Protein AF-A0A1G6M7R2-F1 (afdb_monomer_lite)

Radius of gyration: 17.12 Å; chains: 1; bounding box: 47×19×52 Å

Organism: NCBI:txid28234

Structure (mmCIF, N/CA/C/O backbone):
data_AF-A0A1G6M7R2-F1
#
_entry.id   AF-A0A1G6M7R2-F1
#
loop_
_atom_site.group_PDB
_atom_site.id
_atom_site.type_symbol
_atom_site.label_atom_id
_atom_site.label_alt_id
_atom_site.label_comp_id
_atom_site.label_asym_id
_atom_site.label_entity_id
_atom_site.label_seq_id
_atom_site.pdbx_PDB_ins_code
_atom_site.Cartn_x
_atom_site.Cartn_y
_atom_site.Cartn_z
_atom_site.occupancy
_atom_site.B_iso_or_equiv
_atom_site.auth_seq_id
_atom_site.auth_comp_id
_atom_site.auth_asym_id
_atom_site.auth_atom_id
_atom_site.pdbx_PDB_model_num
ATOM 1 N N . MET A 1 1 ? -20.979 -1.643 9.151 1.00 59.69 1 MET A N 1
ATOM 2 C CA . MET A 1 1 ? -19.888 -2.168 8.302 1.00 59.69 1 MET A CA 1
ATOM 3 C C . MET A 1 1 ? -18.684 -1.251 8.472 1.00 59.69 1 MET A C 1
ATOM 5 O O . MET A 1 1 ? -18.901 -0.048 8.554 1.00 59.69 1 MET A O 1
ATOM 9 N N . ASN A 1 2 ? -17.460 -1.765 8.626 1.00 79.44 2 ASN A N 1
ATOM 10 C CA . ASN A 1 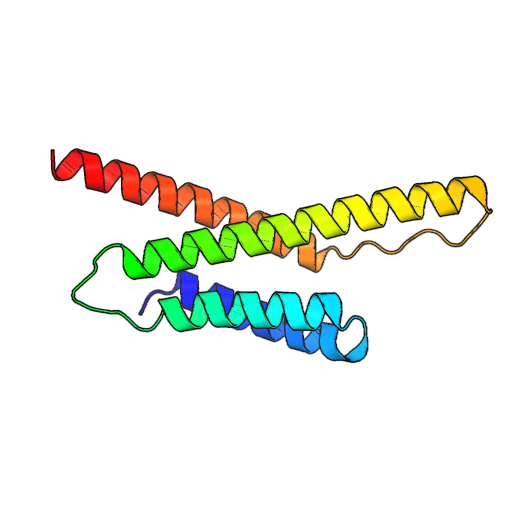2 ? -16.287 -0.898 8.799 1.00 79.44 2 ASN A CA 1
ATOM 11 C C . ASN A 1 2 ? -15.883 -0.318 7.432 1.00 79.44 2 ASN A C 1
ATOM 13 O O . ASN A 1 2 ? -15.326 -1.028 6.592 1.00 79.44 2 ASN A O 1
ATOM 17 N N . SER A 1 3 ? -16.211 0.957 7.201 1.00 86.38 3 SER A N 1
ATOM 18 C CA . SER A 1 3 ? -15.988 1.642 5.921 1.00 86.38 3 SER A CA 1
ATOM 19 C C . SER A 1 3 ? -14.510 1.671 5.531 1.00 86.38 3 SER A C 1
ATOM 21 O O . SER A 1 3 ? -14.195 1.446 4.368 1.00 86.38 3 SER A O 1
ATOM 23 N N . LYS A 1 4 ? -13.600 1.829 6.505 1.00 91.56 4 LYS A N 1
ATOM 24 C CA . LYS A 1 4 ? -12.144 1.823 6.279 1.00 91.56 4 LYS A CA 1
ATOM 25 C C . LYS A 1 4 ? -11.676 0.507 5.655 1.00 91.56 4 LYS A C 1
ATOM 27 O O . LYS A 1 4 ? -11.009 0.512 4.630 1.00 91.56 4 LYS A O 1
ATOM 32 N N . LEU A 1 5 ? -12.082 -0.618 6.244 1.00 91.00 5 LEU A N 1
ATOM 33 C CA . LEU A 1 5 ? -11.726 -1.954 5.752 1.00 91.00 5 LEU A CA 1
ATOM 34 C C . LEU A 1 5 ? -12.323 -2.236 4.372 1.00 91.00 5 LEU A C 1
ATOM 36 O O . LEU A 1 5 ? -11.659 -2.815 3.522 1.00 91.00 5 LEU A O 1
ATOM 40 N N . THR A 1 6 ? -13.555 -1.783 4.136 1.00 92.94 6 THR A N 1
ATOM 41 C CA . THR A 1 6 ? -14.230 -1.982 2.846 1.00 92.94 6 THR A CA 1
ATOM 42 C C . THR A 1 6 ? -13.507 -1.226 1.730 1.00 92.94 6 THR A C 1
ATOM 44 O O . THR A 1 6 ? -13.209 -1.807 0.693 1.00 92.94 6 THR A O 1
ATOM 47 N N . ILE A 1 7 ? -13.164 0.046 1.965 1.00 93.88 7 ILE A N 1
ATOM 48 C CA . ILE A 1 7 ? -12.433 0.878 0.999 1.00 93.88 7 ILE A CA 1
ATOM 49 C C . ILE A 1 7 ? -11.064 0.265 0.692 1.00 93.88 7 ILE A C 1
ATOM 51 O O . ILE A 1 7 ? -10.722 0.092 -0.474 1.00 93.88 7 ILE A O 1
ATOM 55 N N . MET A 1 8 ? -10.308 -0.118 1.726 1.00 95.69 8 MET A N 1
ATOM 56 C CA . MET A 1 8 ? -8.985 -0.722 1.544 1.00 95.69 8 MET A CA 1
ATOM 57 C C . MET A 1 8 ? -9.056 -2.064 0.812 1.00 95.69 8 MET A C 1
ATOM 59 O O . MET A 1 8 ? -8.217 -2.343 -0.036 1.00 95.69 8 MET A O 1
ATOM 63 N N . SER A 1 9 ? -10.081 -2.872 1.084 1.00 95.56 9 SER A N 1
ATOM 64 C CA . SER A 1 9 ? -10.299 -4.135 0.380 1.00 95.56 9 SER A CA 1
ATOM 65 C C . SER A 1 9 ? -10.580 -3.919 -1.109 1.00 95.56 9 SER A C 1
ATOM 67 O O . SER A 1 9 ? -9.903 -4.515 -1.943 1.00 95.56 9 SER A O 1
ATOM 69 N N . ILE A 1 10 ? -11.513 -3.021 -1.453 1.00 96.25 10 ILE A N 1
ATOM 70 C CA . ILE A 1 10 ? -11.837 -2.695 -2.852 1.00 96.25 10 ILE A CA 1
ATOM 71 C C . ILE A 1 10 ? -10.596 -2.181 -3.579 1.00 96.25 10 ILE A C 1
ATOM 73 O O . ILE A 1 10 ? -10.300 -2.619 -4.688 1.00 96.25 10 ILE A O 1
ATOM 77 N N . PHE A 1 11 ? -9.853 -1.273 -2.948 1.00 95.81 11 PHE A N 1
ATOM 78 C CA . PHE A 1 11 ? -8.681 -0.670 -3.566 1.00 95.81 11 PHE A CA 1
ATOM 79 C C . PHE A 1 11 ? -7.538 -1.684 -3.737 1.00 95.81 11 PHE A C 1
ATOM 81 O O . PHE A 1 11 ? -6.904 -1.714 -4.789 1.00 95.81 11 PHE A O 1
ATOM 88 N N . GLY A 1 12 ? -7.348 -2.586 -2.767 1.00 96.12 12 GLY A N 1
ATOM 89 C CA . GLY A 1 12 ? -6.436 -3.724 -2.886 1.00 96.12 12 GLY A CA 1
ATOM 90 C C . GLY A 1 12 ? -6.802 -4.650 -4.049 1.00 96.12 12 GLY A C 1
ATOM 91 O O . GLY A 1 12 ? -5.953 -4.939 -4.886 1.00 96.12 12 GLY A O 1
ATOM 92 N N . PHE A 1 13 ? -8.068 -5.058 -4.180 1.00 97.81 13 PHE A N 1
ATOM 93 C CA . PHE A 1 13 ? -8.494 -5.907 -5.301 1.00 97.81 13 PHE A CA 1
ATOM 94 C C . PHE A 1 13 ? -8.398 -5.207 -6.661 1.00 97.81 13 PHE A C 1
ATOM 96 O O . PHE A 1 13 ? -8.025 -5.846 -7.644 1.00 97.81 13 PHE A O 1
ATOM 103 N N . ALA A 1 14 ? -8.678 -3.904 -6.726 1.00 97.00 14 ALA A N 1
ATOM 104 C CA . ALA A 1 14 ? -8.499 -3.128 -7.949 1.00 97.00 14 ALA A CA 1
ATOM 105 C C . ALA A 1 14 ? -7.029 -3.126 -8.399 1.00 97.00 14 ALA A C 1
ATOM 107 O O . ALA A 1 14 ? -6.745 -3.412 -9.560 1.00 97.00 14 ALA A O 1
ATOM 108 N N . LEU A 1 15 ? -6.087 -2.882 -7.478 1.00 96.38 15 LEU A N 1
ATOM 109 C CA . LEU A 1 15 ? -4.654 -2.951 -7.777 1.00 96.38 15 LEU 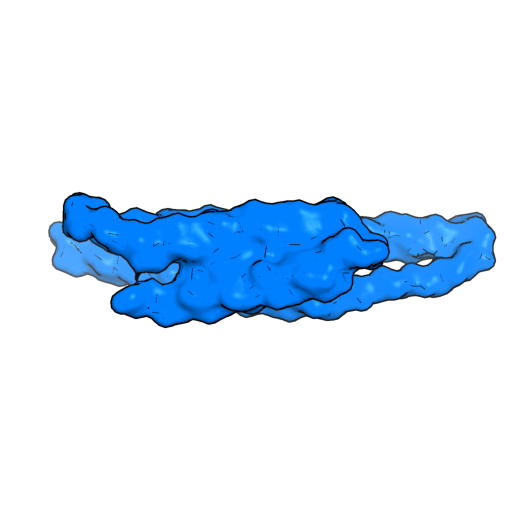A CA 1
ATOM 110 C C . LEU A 1 15 ? -4.217 -4.372 -8.148 1.00 96.38 15 LEU A C 1
ATOM 112 O O . LEU A 1 15 ? -3.470 -4.539 -9.107 1.00 96.38 15 LEU A O 1
ATOM 116 N N . ALA A 1 16 ? -4.731 -5.402 -7.470 1.00 97.38 16 ALA A N 1
ATOM 117 C CA . ALA A 1 16 ? -4.470 -6.789 -7.853 1.00 97.38 16 ALA A CA 1
ATOM 118 C C . ALA A 1 16 ? -4.879 -7.062 -9.313 1.00 97.38 16 ALA A C 1
ATOM 120 O O . ALA A 1 16 ? -4.111 -7.662 -10.061 1.00 97.38 16 ALA A O 1
ATOM 121 N N . GLY A 1 17 ? -6.046 -6.561 -9.737 1.00 96.38 17 GLY A N 1
ATOM 122 C CA . GLY A 1 17 ? -6.516 -6.656 -11.121 1.00 96.38 17 GLY A CA 1
ATOM 123 C C . GLY A 1 17 ? -5.625 -5.920 -12.127 1.00 96.38 17 GLY A C 1
ATOM 124 O O . GLY A 1 17 ? -5.366 -6.448 -13.202 1.00 96.38 17 GLY A O 1
ATOM 125 N N . VAL A 1 18 ? -5.101 -4.742 -11.774 1.00 95.31 18 VAL A N 1
ATOM 126 C CA . VAL A 1 18 ? -4.156 -3.990 -12.626 1.00 95.31 18 VAL A CA 1
ATOM 127 C C . VAL A 1 18 ? -2.835 -4.746 -12.810 1.00 95.31 18 VAL A C 1
ATOM 129 O O . VAL A 1 18 ? -2.264 -4.750 -13.902 1.00 95.31 18 VAL A O 1
ATOM 132 N N . TYR A 1 19 ? -2.345 -5.397 -11.755 1.00 95.69 19 TYR A N 1
ATOM 133 C CA . TYR A 1 19 ? -1.041 -6.059 -11.772 1.00 95.69 19 TYR A CA 1
ATOM 134 C C . TYR A 1 19 ? -1.077 -7.514 -12.255 1.00 95.69 19 TYR A C 1
ATOM 136 O O . TYR A 1 19 ? -0.024 -8.035 -12.604 1.00 95.69 19 TYR A O 1
ATOM 144 N N . VAL A 1 20 ? -2.242 -8.165 -12.362 1.00 95.25 20 VAL A N 1
ATOM 145 C CA . VAL A 1 20 ? -2.338 -9.605 -12.698 1.00 95.25 20 VAL A CA 1
ATOM 146 C C . VAL A 1 20 ? -1.661 -9.993 -14.018 1.00 95.25 20 VAL A C 1
ATOM 148 O O . VAL A 1 20 ? -1.181 -11.115 -14.147 1.00 95.25 20 VAL A O 1
ATOM 151 N N . LEU A 1 21 ? -1.593 -9.069 -14.982 1.00 91.94 21 LEU A N 1
ATOM 152 C CA . LEU A 1 21 ? -0.959 -9.300 -16.285 1.00 91.94 21 LEU A CA 1
ATOM 153 C C . LEU A 1 21 ? 0.495 -8.815 -16.359 1.00 91.94 21 LEU A C 1
ATOM 155 O O . LEU A 1 21 ? 1.219 -9.232 -17.256 1.00 91.94 21 LEU A O 1
ATOM 159 N N . ASN A 1 22 ? 0.912 -7.936 -15.446 1.00 88.06 22 ASN A N 1
ATOM 160 C CA . ASN A 1 22 ? 2.192 -7.228 -15.534 1.00 88.06 22 ASN A CA 1
ATOM 161 C C . ASN A 1 22 ? 3.205 -7.710 -14.490 1.00 88.06 22 ASN A C 1
ATOM 163 O O . ASN A 1 22 ? 4.396 -7.775 -14.770 1.00 88.06 22 ASN A O 1
ATOM 167 N N . ASP A 1 23 ? 2.741 -8.034 -13.282 1.00 93.81 23 ASP A N 1
ATOM 168 C CA . ASP A 1 23 ? 3.587 -8.450 -12.168 1.00 93.81 23 ASP A CA 1
ATOM 169 C C . ASP A 1 23 ? 2.781 -9.322 -11.192 1.00 93.81 23 ASP A C 1
ATOM 171 O O . ASP A 1 23 ? 1.994 -8.836 -10.370 1.00 93.81 23 ASP A O 1
ATOM 175 N N . LEU A 1 24 ? 2.981 -10.640 -11.285 1.00 94.81 24 LEU A N 1
ATOM 176 C CA . LEU A 1 24 ? 2.278 -11.605 -10.441 1.00 94.81 24 LEU A CA 1
ATOM 177 C C . LEU A 1 24 ? 2.603 -11.419 -8.955 1.00 94.81 24 LEU A C 1
ATOM 179 O O . LEU A 1 24 ? 1.726 -11.642 -8.121 1.00 94.81 24 LEU A O 1
ATOM 183 N N . PHE A 1 25 ? 3.818 -10.988 -8.603 1.00 96.06 25 PHE A N 1
ATOM 184 C CA . PHE A 1 25 ? 4.179 -10.761 -7.206 1.00 96.06 25 PHE A CA 1
ATOM 185 C C . PHE A 1 25 ? 3.329 -9.636 -6.607 1.00 96.06 25 PHE A C 1
ATOM 187 O O . PHE A 1 25 ? 2.744 -9.810 -5.530 1.00 96.06 25 PHE A O 1
ATOM 194 N N . TYR A 1 26 ? 3.177 -8.517 -7.324 1.00 96.12 26 TYR A N 1
ATOM 195 C CA . TYR A 1 26 ? 2.292 -7.437 -6.885 1.00 96.12 26 TYR A CA 1
ATOM 196 C C . TYR A 1 26 ? 0.828 -7.851 -6.887 1.00 96.12 26 TYR A C 1
ATOM 198 O O . TYR A 1 26 ? 0.123 -7.574 -5.914 1.00 96.12 26 TYR A O 1
ATOM 206 N N . ALA A 1 27 ? 0.381 -8.568 -7.918 1.00 97.25 27 ALA A N 1
ATOM 207 C CA . ALA A 1 27 ? -0.988 -9.055 -7.997 1.00 97.25 27 ALA A CA 1
ATOM 208 C C . ALA A 1 27 ? -1.353 -9.919 -6.781 1.00 97.25 27 ALA A C 1
ATOM 210 O O . ALA A 1 27 ? -2.313 -9.611 -6.075 1.00 97.25 27 ALA A O 1
ATOM 211 N N . PHE A 1 28 ? -0.553 -10.947 -6.480 1.00 97.56 28 PHE A N 1
ATOM 212 C CA . PHE A 1 28 ? -0.786 -11.830 -5.335 1.00 97.56 28 PHE A CA 1
ATOM 213 C C . PHE A 1 28 ? -0.671 -11.097 -3.998 1.00 97.56 28 PHE A C 1
ATOM 215 O O . PHE A 1 28 ? -1.493 -11.326 -3.110 1.00 97.56 28 PHE A O 1
ATOM 222 N N . SER A 1 29 ? 0.289 -10.181 -3.854 1.00 97.62 29 SER A N 1
ATOM 223 C CA . SER A 1 29 ? 0.438 -9.381 -2.633 1.00 97.62 29 SER A CA 1
ATOM 224 C C . SER A 1 29 ? -0.812 -8.546 -2.354 1.00 97.62 29 SER A C 1
ATOM 226 O O . SER A 1 29 ? -1.362 -8.596 -1.253 1.00 97.62 29 SER A O 1
ATOM 228 N N . PHE A 1 30 ? -1.320 -7.828 -3.359 1.00 97.88 30 PHE A N 1
ATOM 229 C CA . PHE A 1 30 ? -2.547 -7.045 -3.222 1.00 97.88 30 PHE A CA 1
ATOM 230 C C . PHE A 1 30 ? -3.788 -7.910 -3.012 1.00 97.88 30 PHE A C 1
ATOM 232 O O . PHE A 1 30 ? -4.690 -7.509 -2.278 1.00 97.88 30 PHE A O 1
ATOM 239 N N . LEU A 1 31 ? -3.819 -9.111 -3.589 1.00 97.56 31 LEU A N 1
ATOM 240 C CA . LEU A 1 31 ? -4.896 -10.077 -3.398 1.00 97.56 31 LEU A CA 1
ATOM 241 C C . LEU A 1 31 ? -4.941 -10.559 -1.934 1.00 97.56 31 LEU A C 1
ATOM 243 O O . LEU A 1 31 ? -5.995 -10.508 -1.297 1.00 97.56 31 LEU A O 1
ATOM 247 N N . ILE A 1 32 ? -3.790 -10.926 -1.359 1.00 97.44 32 ILE A N 1
ATOM 248 C CA . ILE A 1 32 ? -3.664 -11.297 0.061 1.00 97.44 32 ILE A CA 1
ATOM 249 C C . ILE A 1 32 ? -4.074 -10.127 0.963 1.00 97.44 32 ILE A C 1
ATOM 251 O O . ILE A 1 32 ? -4.881 -10.305 1.876 1.00 97.44 32 ILE A O 1
ATOM 255 N N . ILE A 1 33 ? -3.569 -8.920 0.695 1.00 97.19 33 ILE A N 1
ATOM 256 C CA . ILE A 1 33 ? -3.926 -7.714 1.455 1.00 97.19 33 ILE A CA 1
ATOM 257 C C . ILE A 1 33 ? -5.440 -7.446 1.372 1.00 97.19 33 ILE A C 1
ATOM 259 O O . ILE A 1 33 ? -6.084 -7.181 2.391 1.00 97.19 33 ILE A O 1
ATOM 263 N N . GLY A 1 34 ? -6.028 -7.568 0.180 1.00 96.44 34 GLY A N 1
ATOM 264 C CA . GLY A 1 34 ? -7.463 -7.424 -0.058 1.00 96.44 34 GLY A CA 1
ATOM 265 C C . GLY A 1 34 ? -8.290 -8.413 0.762 1.00 96.44 34 GLY A C 1
ATOM 266 O O . GLY A 1 34 ? -9.285 -8.011 1.375 1.00 96.44 34 GLY A O 1
ATOM 267 N N . PHE A 1 35 ? -7.843 -9.672 0.858 1.00 96.25 35 PHE A N 1
ATOM 268 C CA . PHE A 1 35 ? -8.471 -10.685 1.708 1.00 96.25 35 PHE A CA 1
ATOM 269 C C . PHE A 1 35 ? -8.331 -10.395 3.205 1.00 96.25 35 PHE A C 1
ATOM 271 O O . PHE A 1 35 ? -9.294 -10.568 3.953 1.00 96.25 35 PHE A O 1
ATOM 278 N N . VAL A 1 36 ? -7.178 -9.905 3.666 1.00 95.50 36 VAL A N 1
ATOM 279 C CA . VAL A 1 36 ? -7.008 -9.510 5.074 1.00 95.50 36 VAL A CA 1
ATOM 280 C C . VAL A 1 36 ? -8.017 -8.427 5.454 1.00 95.50 36 VAL A C 1
ATOM 282 O O . VAL A 1 36 ? -8.637 -8.507 6.519 1.00 95.50 36 VAL A O 1
ATOM 285 N N . PHE A 1 37 ? -8.226 -7.442 4.577 1.00 94.44 37 PHE A N 1
ATOM 286 C CA . PHE A 1 37 ? -9.202 -6.386 4.813 1.00 94.44 37 PHE A CA 1
ATOM 287 C C . PHE A 1 37 ? -10.648 -6.877 4.704 1.00 94.44 37 PHE A C 1
ATOM 289 O O . PHE A 1 37 ? -11.446 -6.533 5.579 1.00 94.44 37 PHE A O 1
ATOM 296 N N . ILE A 1 38 ? -10.989 -7.697 3.698 1.00 93.75 38 ILE A N 1
ATOM 297 C CA . ILE A 1 38 ? -12.364 -8.196 3.532 1.00 93.75 38 ILE A CA 1
ATOM 298 C C . ILE A 1 38 ? -12.782 -9.070 4.710 1.00 93.75 38 ILE A C 1
ATOM 300 O O . ILE A 1 38 ? -13.900 -8.941 5.204 1.00 93.75 38 ILE A O 1
ATOM 304 N N . TRP A 1 39 ? -11.867 -9.890 5.233 1.00 90.75 39 TRP A N 1
ATOM 305 C CA . TRP A 1 39 ? -12.144 -10.721 6.396 1.00 90.75 39 TRP A CA 1
ATOM 306 C C . TRP A 1 39 ? -12.478 -9.870 7.625 1.00 90.75 39 TRP A C 1
ATOM 308 O O . TRP A 1 39 ? -13.447 -10.142 8.328 1.00 90.75 39 TRP A O 1
ATOM 318 N N . GLY A 1 40 ? -11.758 -8.763 7.827 1.00 86.06 40 GLY A N 1
ATOM 319 C CA . GLY A 1 40 ? -12.028 -7.836 8.925 1.00 86.06 40 GLY A CA 1
ATOM 320 C C . GLY A 1 40 ? -13.364 -7.084 8.831 1.00 86.06 40 GLY A C 1
ATOM 321 O O . GLY A 1 40 ? -13.808 -6.508 9.835 1.00 86.06 40 GLY A O 1
ATOM 322 N N . VAL A 1 41 ? -14.004 -7.050 7.651 1.00 87.25 41 VAL A N 1
ATOM 323 C CA . VAL A 1 41 ? -15.346 -6.467 7.465 1.00 87.25 41 VAL A CA 1
ATOM 324 C C . VAL A 1 41 ? -16.407 -7.323 8.158 1.00 87.25 41 VAL A C 1
ATOM 326 O O . VAL A 1 41 ? -17.361 -6.775 8.727 1.00 87.25 41 VAL A O 1
ATOM 329 N N . PHE A 1 42 ? -16.236 -8.647 8.152 1.00 82.38 42 PHE A N 1
ATOM 330 C CA . PHE A 1 42 ? -17.154 -9.581 8.791 1.00 82.38 42 PHE A CA 1
ATOM 331 C C . PHE A 1 42 ? -16.988 -9.508 10.313 1.00 82.38 42 PHE A C 1
ATOM 333 O O . PHE A 1 42 ? -16.072 -10.055 10.921 1.00 82.38 42 PHE A O 1
ATOM 340 N N . LYS A 1 43 ? -17.883 -8.752 10.954 1.00 66.44 43 LYS A N 1
ATOM 341 C CA . LYS A 1 43 ? -17.825 -8.462 12.388 1.00 66.44 43 LYS A CA 1
ATOM 342 C C . LYS A 1 43 ? -18.085 -9.725 13.213 1.00 66.44 43 LYS A C 1
ATOM 344 O O . LYS A 1 43 ? -19.227 -10.172 13.304 1.00 66.44 43 LYS A O 1
ATOM 349 N N . ASN A 1 44 ? -17.077 -10.198 13.942 1.00 69.50 44 ASN A N 1
ATOM 350 C CA . ASN A 1 44 ? -17.323 -11.036 15.111 1.00 69.50 44 ASN A CA 1
ATOM 351 C C . ASN A 1 44 ? -17.790 -10.139 16.273 1.00 69.50 44 ASN A C 1
ATOM 353 O O . ASN A 1 44 ? -17.022 -9.331 16.796 1.00 69.50 44 ASN A O 1
ATOM 357 N N . LYS A 1 45 ? -19.071 -10.237 16.658 1.00 63.81 45 LYS A N 1
ATOM 358 C CA . LYS A 1 45 ? -19.666 -9.393 17.714 1.00 63.81 45 LYS A CA 1
ATOM 359 C C . LYS A 1 45 ? -19.016 -9.600 19.089 1.00 63.81 45 LYS A C 1
ATOM 361 O O . LYS A 1 45 ? -19.113 -8.698 19.915 1.00 63.81 45 LYS A O 1
ATOM 366 N N . ASN A 1 46 ? -18.325 -10.721 19.303 1.00 71.19 46 ASN A N 1
ATOM 367 C CA . ASN A 1 46 ? -17.727 -11.063 20.593 1.00 71.19 46 ASN A CA 1
ATOM 368 C C . ASN A 1 46 ? -16.354 -10.417 20.828 1.00 71.19 46 ASN A C 1
ATOM 370 O O . ASN A 1 46 ? -15.910 -10.341 21.969 1.00 71.19 46 ASN A O 1
ATOM 374 N N . ILE A 1 47 ? -15.672 -9.936 19.781 1.00 79.88 47 ILE A N 1
ATOM 375 C CA . ILE A 1 47 ? -14.299 -9.424 19.890 1.00 79.88 47 ILE A CA 1
ATOM 376 C C . ILE A 1 47 ? -14.253 -7.994 19.361 1.00 79.88 47 ILE A C 1
ATOM 378 O O . ILE A 1 47 ? -14.174 -7.744 18.158 1.00 79.88 47 ILE A O 1
ATOM 382 N N . TRP A 1 48 ? -14.286 -7.030 20.279 1.00 77.44 48 TRP A N 1
ATOM 383 C CA . TRP A 1 48 ? -14.397 -5.609 19.942 1.00 77.44 48 TRP A CA 1
ATOM 384 C C . TRP A 1 48 ? -13.208 -5.061 19.133 1.00 77.44 48 TRP A C 1
ATOM 386 O O . TRP A 1 48 ? -13.386 -4.080 18.414 1.00 77.44 48 TRP A O 1
ATOM 396 N N . TYR A 1 49 ? -12.024 -5.675 19.235 1.00 83.69 49 TYR A N 1
ATOM 397 C CA . TYR A 1 49 ? -10.798 -5.269 18.531 1.00 83.69 49 TYR A CA 1
ATOM 398 C C . TYR A 1 49 ? -10.558 -6.031 17.219 1.00 83.69 49 TYR A C 1
ATOM 400 O O . TYR A 1 49 ? -9.571 -5.768 16.537 1.00 83.69 49 TYR A O 1
ATOM 408 N N . HIS A 1 50 ? -11.435 -6.968 16.839 1.00 86.94 50 HIS A N 1
ATOM 409 C CA . HIS A 1 50 ? -11.226 -7.841 15.678 1.00 86.94 50 HIS A CA 1
ATOM 410 C C . HIS A 1 50 ? -11.010 -7.051 14.379 1.00 86.94 50 HIS A C 1
ATOM 412 O O . HIS A 1 50 ? -10.012 -7.240 13.688 1.00 86.94 50 HIS A O 1
ATOM 418 N N . SER A 1 51 ? -11.896 -6.097 14.079 1.00 89.38 51 SER A N 1
ATOM 419 C CA . SER A 1 51 ? -11.750 -5.253 12.889 1.00 89.38 51 SER A CA 1
ATOM 420 C C . SER A 1 51 ? -10.493 -4.374 12.939 1.00 89.38 51 SER A C 1
ATOM 422 O O . SER A 1 51 ? -9.856 -4.171 11.909 1.00 89.38 51 SER A O 1
ATOM 424 N N . SER A 1 52 ? -10.110 -3.877 14.118 1.00 90.94 52 SER A N 1
ATOM 425 C CA . SER A 1 52 ? -8.884 -3.090 14.297 1.00 90.94 52 SER A CA 1
ATOM 426 C C . SER A 1 52 ? -7.629 -3.931 14.049 1.00 90.94 52 SER A C 1
ATOM 428 O O . SER A 1 52 ? -6.692 -3.450 13.420 1.00 90.94 52 SER A O 1
ATOM 430 N N . ALA A 1 53 ? -7.627 -5.202 14.467 1.00 92.31 53 ALA A N 1
ATOM 431 C CA . ALA A 1 53 ? -6.527 -6.129 14.210 1.00 92.31 53 ALA A CA 1
ATOM 432 C C . ALA A 1 53 ? -6.323 -6.363 12.706 1.00 92.31 53 ALA A C 1
ATOM 434 O O . ALA A 1 53 ? -5.204 -6.237 12.218 1.00 92.31 53 ALA A O 1
ATOM 435 N N . HIS A 1 54 ? -7.399 -6.607 11.951 1.00 94.19 54 HIS A N 1
ATOM 436 C CA . HIS A 1 54 ? -7.313 -6.735 10.492 1.00 94.19 54 HIS A CA 1
ATOM 437 C C . HIS A 1 54 ? -6.847 -5.449 9.810 1.00 94.19 54 HIS A C 1
ATOM 439 O O . HIS A 1 54 ? -6.075 -5.511 8.855 1.00 94.19 54 HIS A O 1
ATOM 445 N N . LEU A 1 55 ? -7.265 -4.286 10.319 1.00 94.12 55 LEU A N 1
ATOM 446 C CA . LEU A 1 55 ? -6.799 -3.007 9.794 1.00 94.12 55 LEU A CA 1
ATOM 447 C C . LEU A 1 55 ? -5.289 -2.847 9.999 1.00 94.12 55 LEU A C 1
ATOM 449 O O . LEU A 1 55 ? -4.582 -2.471 9.069 1.00 94.12 55 LEU A O 1
ATOM 453 N N . ILE A 1 56 ? -4.802 -3.159 11.201 1.00 95.12 56 ILE A N 1
ATOM 454 C CA . ILE A 1 56 ? -3.384 -3.071 11.554 1.00 95.12 56 ILE A CA 1
ATOM 455 C C . ILE A 1 56 ? -2.550 -4.049 10.725 1.00 95.12 56 ILE A C 1
ATOM 457 O O . ILE A 1 56 ? -1.571 -3.634 10.110 1.00 95.12 56 ILE A O 1
ATOM 461 N N . VAL A 1 57 ? -2.944 -5.324 10.672 1.00 96.25 57 VAL A N 1
ATOM 462 C CA . VAL A 1 57 ? -2.218 -6.354 9.915 1.00 96.25 57 VAL A CA 1
ATOM 463 C C . VAL A 1 57 ? -2.194 -6.010 8.429 1.00 96.25 57 VAL A C 1
ATOM 465 O O . VAL A 1 57 ? -1.124 -6.011 7.825 1.00 96.25 57 VAL A O 1
ATOM 468 N N . GLY A 1 58 ? -3.341 -5.646 7.848 1.00 96.69 58 GLY A N 1
ATOM 469 C CA . GLY A 1 58 ? -3.411 -5.237 6.448 1.00 96.69 58 GLY A CA 1
ATOM 470 C C . GLY A 1 58 ? -2.530 -4.021 6.161 1.00 96.69 58 GLY A C 1
ATOM 471 O O . GLY A 1 58 ? -1.796 -4.020 5.180 1.00 96.69 58 GLY A O 1
ATOM 472 N N . ALA A 1 59 ? -2.519 -3.024 7.051 1.00 96.56 59 ALA A N 1
ATOM 473 C CA . ALA A 1 59 ? -1.667 -1.851 6.889 1.00 96.56 59 ALA A CA 1
ATOM 474 C C . ALA A 1 59 ? -0.166 -2.174 6.971 1.00 96.56 59 ALA A C 1
ATOM 476 O O . ALA A 1 59 ? 0.615 -1.603 6.212 1.00 96.56 59 ALA A O 1
ATOM 477 N N . ILE A 1 60 ? 0.243 -3.093 7.852 1.00 97.50 60 ILE A N 1
ATOM 478 C CA . ILE A 1 60 ? 1.635 -3.558 7.937 1.00 97.50 60 ILE A CA 1
ATOM 479 C C . ILE A 1 60 ? 2.044 -4.255 6.637 1.00 97.50 60 ILE A C 1
ATOM 481 O O . ILE A 1 60 ? 3.101 -3.945 6.096 1.00 97.50 60 ILE A O 1
ATOM 485 N N . LEU A 1 61 ? 1.202 -5.140 6.096 1.00 97.88 61 LEU A N 1
ATOM 486 C CA . LEU A 1 61 ? 1.477 -5.806 4.818 1.00 97.88 61 LEU A CA 1
ATOM 487 C C . LEU A 1 61 ? 1.621 -4.795 3.670 1.00 97.88 61 LEU A C 1
ATOM 489 O O . LEU A 1 61 ? 2.574 -4.881 2.897 1.00 97.88 61 LEU A O 1
ATOM 493 N N . SER A 1 62 ? 0.742 -3.790 3.597 1.00 97.69 62 SER A N 1
ATOM 494 C CA . SER A 1 62 ? 0.854 -2.702 2.616 1.00 97.69 62 SER A CA 1
ATOM 495 C C . SER A 1 62 ? 2.158 -1.912 2.745 1.00 97.69 62 SER A C 1
ATOM 497 O O . SER A 1 62 ? 2.748 -1.517 1.743 1.00 97.69 62 SER A O 1
ATOM 499 N N . LEU A 1 63 ? 2.606 -1.655 3.977 1.00 97.62 63 LEU A N 1
ATOM 500 C CA . LEU A 1 63 ? 3.855 -0.946 4.254 1.00 97.62 63 LEU A CA 1
ATOM 501 C C . LEU A 1 63 ? 5.079 -1.761 3.843 1.00 97.62 63 LEU A C 1
ATOM 503 O O . LEU A 1 63 ? 6.002 -1.205 3.255 1.00 97.62 63 LEU A O 1
ATOM 507 N N . VAL A 1 64 ? 5.074 -3.068 4.116 1.00 97.62 64 VAL A N 1
ATOM 508 C CA . VAL A 1 64 ? 6.126 -3.986 3.659 1.00 97.62 64 VAL A CA 1
ATOM 509 C C . VAL A 1 64 ? 6.198 -3.986 2.134 1.00 97.62 64 VAL A C 1
ATOM 511 O O . VAL A 1 64 ? 7.289 -3.890 1.581 1.00 97.62 64 VAL A O 1
ATOM 514 N N . LEU A 1 65 ? 5.050 -4.008 1.450 1.00 97.75 65 LEU A N 1
ATOM 515 C CA . LEU A 1 65 ? 5.004 -3.955 -0.010 1.00 97.75 65 LEU A CA 1
ATOM 516 C C . LEU A 1 65 ? 5.542 -2.628 -0.570 1.00 97.75 65 LEU A C 1
ATOM 518 O O . LEU A 1 65 ? 6.283 -2.621 -1.549 1.00 97.75 65 LEU A O 1
ATOM 522 N N . ALA A 1 66 ? 5.220 -1.502 0.072 1.00 97.50 66 ALA A N 1
ATOM 523 C CA . ALA A 1 66 ? 5.758 -0.198 -0.311 1.00 97.50 66 ALA A CA 1
ATOM 524 C C . ALA A 1 66 ? 7.272 -0.100 -0.070 1.00 97.50 66 ALA A C 1
ATOM 526 O O . ALA A 1 66 ? 7.997 0.408 -0.922 1.00 97.50 66 ALA A O 1
ATOM 527 N N . ALA A 1 67 ? 7.765 -0.619 1.058 1.00 97.44 67 ALA A N 1
ATOM 528 C CA . ALA A 1 67 ? 9.197 -0.692 1.334 1.00 97.44 67 ALA A CA 1
ATOM 529 C C . ALA A 1 67 ? 9.922 -1.576 0.309 1.00 97.44 67 ALA A C 1
ATOM 531 O O . ALA A 1 67 ? 10.999 -1.213 -0.158 1.00 97.44 67 ALA A O 1
ATOM 532 N N . TYR A 1 68 ? 9.308 -2.695 -0.085 1.00 97.19 68 TYR A N 1
ATOM 533 C CA . TYR A 1 68 ? 9.826 -3.552 -1.143 1.00 97.19 68 TYR A CA 1
ATOM 534 C C . TYR A 1 68 ? 9.961 -2.804 -2.477 1.00 97.19 68 TYR A C 1
ATOM 536 O O . TYR A 1 68 ? 11.026 -2.877 -3.080 1.00 97.19 68 TYR A O 1
ATOM 544 N N . GLU A 1 69 ? 8.954 -2.036 -2.914 1.00 96.62 69 GLU A N 1
ATOM 545 C CA . GLU A 1 69 ? 9.056 -1.252 -4.160 1.00 96.62 69 GLU A CA 1
ATOM 546 C C . GLU A 1 69 ? 10.201 -0.232 -4.100 1.00 96.62 69 GLU A C 1
ATOM 548 O O . GLU A 1 69 ? 10.936 -0.082 -5.074 1.00 96.62 69 GLU A O 1
ATOM 553 N N . VAL A 1 70 ? 10.400 0.433 -2.955 1.00 96.88 70 VAL A N 1
ATOM 554 C CA . VAL A 1 70 ? 11.530 1.357 -2.767 1.00 96.88 70 VAL A CA 1
ATOM 555 C C . VAL A 1 70 ? 12.861 0.623 -2.906 1.00 96.88 70 VAL A C 1
ATOM 557 O O . VAL A 1 70 ? 13.737 1.088 -3.630 1.00 96.88 70 VAL A O 1
ATOM 560 N N . ILE A 1 71 ? 13.013 -0.533 -2.254 1.00 96.94 71 ILE A N 1
ATOM 561 C CA . ILE A 1 71 ? 14.238 -1.337 -2.344 1.00 96.94 71 ILE A CA 1
ATOM 562 C C . ILE A 1 71 ? 14.460 -1.804 -3.786 1.00 96.94 71 ILE A C 1
ATOM 564 O O . ILE A 1 71 ? 15.544 -1.597 -4.320 1.00 96.94 71 ILE A O 1
ATOM 568 N N . ARG A 1 72 ? 13.431 -2.357 -4.440 1.00 95.50 72 ARG A N 1
ATOM 569 C CA . ARG A 1 72 ? 13.474 -2.813 -5.837 1.00 95.50 72 ARG A CA 1
ATOM 570 C C . ARG A 1 72 ? 13.934 -1.694 -6.770 1.00 95.50 72 ARG A C 1
ATOM 572 O O . ARG A 1 72 ? 14.808 -1.904 -7.605 1.00 95.50 72 ARG A O 1
ATOM 579 N N . PHE A 1 73 ? 13.374 -0.499 -6.609 1.00 95.88 73 PHE A N 1
ATOM 580 C CA . PHE A 1 73 ? 13.741 0.663 -7.409 1.00 95.88 73 PHE A CA 1
ATOM 581 C C . PHE A 1 73 ? 15.187 1.106 -7.173 1.00 95.88 73 PHE A C 1
ATOM 583 O O . PHE A 1 73 ? 15.918 1.312 -8.138 1.00 95.88 73 PHE A O 1
ATOM 590 N N . LEU A 1 74 ? 15.627 1.198 -5.913 1.00 95.56 74 LEU A N 1
ATOM 591 C CA . LEU A 1 74 ? 17.014 1.542 -5.579 1.00 95.56 74 LEU A CA 1
ATOM 592 C C . LEU A 1 74 ? 18.006 0.507 -6.124 1.00 95.56 74 LEU A C 1
ATOM 594 O O . LEU A 1 74 ? 19.053 0.880 -6.651 1.00 95.56 74 LEU A O 1
ATOM 598 N N . SER A 1 75 ? 17.667 -0.782 -6.046 1.00 94.12 75 SER A N 1
ATOM 599 C CA . SER A 1 75 ? 18.464 -1.856 -6.640 1.00 94.12 75 SER A CA 1
ATOM 600 C C . SER A 1 75 ? 18.563 -1.709 -8.158 1.00 94.12 75 SER A C 1
ATOM 602 O O . SER A 1 75 ? 19.658 -1.816 -8.702 1.00 94.12 75 SER A O 1
ATOM 604 N N . ASN A 1 76 ? 17.463 -1.391 -8.843 1.00 93.38 76 ASN A N 1
ATOM 605 C CA . ASN A 1 76 ? 17.492 -1.198 -10.292 1.00 93.38 76 ASN A CA 1
ATOM 606 C C . ASN A 1 76 ? 18.231 0.084 -10.711 1.00 93.38 76 ASN A C 1
ATOM 608 O O . ASN A 1 76 ? 18.863 0.097 -11.762 1.00 93.38 76 ASN A O 1
ATOM 612 N N . ILE A 1 77 ? 18.211 1.144 -9.893 1.00 94.81 77 ILE A N 1
ATOM 613 C CA . ILE A 1 77 ? 19.051 2.334 -10.121 1.00 94.81 77 ILE A CA 1
ATOM 614 C C . ILE A 1 77 ? 20.532 1.953 -10.094 1.00 94.81 77 ILE A C 1
ATOM 616 O O . ILE A 1 77 ? 21.308 2.448 -10.908 1.00 94.81 77 ILE A O 1
ATOM 620 N N . LEU A 1 78 ? 20.935 1.080 -9.169 1.00 92.50 78 LEU A N 1
ATOM 621 C CA . LEU A 1 78 ? 22.324 0.643 -9.082 1.00 92.50 78 LEU A CA 1
ATOM 622 C C . LEU A 1 78 ? 22.758 -0.088 -10.359 1.00 92.50 78 LEU A C 1
ATOM 624 O O . LEU A 1 78 ? 23.831 0.194 -10.881 1.00 92.50 78 LEU A O 1
ATOM 628 N N . VAL A 1 79 ? 21.898 -0.968 -10.883 1.00 92.12 79 VAL A N 1
ATOM 629 C CA . VAL A 1 79 ? 22.130 -1.677 -12.152 1.00 92.12 79 VAL A CA 1
ATOM 630 C C . VAL A 1 79 ? 22.221 -0.694 -13.320 1.00 92.12 79 VAL A C 1
ATOM 632 O O . VAL A 1 79 ? 23.170 -0.765 -14.093 1.00 92.12 79 VAL A O 1
ATOM 635 N N . PHE A 1 80 ? 21.301 0.274 -13.403 1.00 92.69 80 PHE A N 1
ATOM 636 C CA . PHE A 1 80 ? 21.323 1.331 -14.421 1.00 92.69 80 PHE A CA 1
ATOM 637 C C . PHE A 1 80 ? 22.672 2.066 -14.466 1.00 92.69 80 PHE A C 1
ATOM 639 O O . PHE A 1 80 ? 23.238 2.245 -15.539 1.00 92.69 80 PHE A O 1
ATOM 646 N N . ILE A 1 81 ? 23.215 2.437 -13.302 1.00 92.38 81 ILE A N 1
ATOM 647 C CA . ILE A 1 81 ? 24.495 3.156 -13.198 1.00 92.38 81 ILE A CA 1
ATOM 648 C C . ILE A 1 81 ? 25.689 2.273 -13.593 1.00 92.38 81 ILE A C 1
ATOM 650 O O . ILE A 1 81 ? 26.678 2.785 -14.113 1.00 92.38 81 ILE A O 1
ATOM 654 N N . MET A 1 82 ? 25.635 0.968 -13.309 1.00 92.44 82 MET A N 1
ATOM 655 C CA . MET A 1 82 ? 26.760 0.053 -13.532 1.00 92.44 82 MET A CA 1
ATOM 656 C C . MET A 1 82 ? 26.829 -0.508 -14.955 1.00 92.44 82 MET A C 1
ATOM 658 O O . MET A 1 82 ? 27.928 -0.758 -15.444 1.00 92.44 82 MET A O 1
ATOM 662 N N . GLU A 1 83 ? 25.683 -0.726 -15.599 1.00 90.00 83 GLU A N 1
ATOM 663 C CA . GLU A 1 83 ? 25.588 -1.459 -16.870 1.00 90.00 83 GLU A CA 1
ATOM 664 C C . GLU A 1 83 ? 25.045 -0.609 -18.032 1.00 90.00 83 GLU A C 1
ATOM 666 O O . GLU A 1 83 ? 24.757 -1.152 -19.094 1.00 90.00 83 GLU A O 1
ATOM 671 N N . ASP A 1 84 ? 24.918 0.713 -17.847 1.00 81.06 84 ASP A N 1
ATOM 672 C CA . ASP A 1 84 ? 24.374 1.656 -18.845 1.00 81.06 84 ASP A CA 1
ATOM 673 C C . ASP A 1 84 ? 22.997 1.197 -19.380 1.00 81.06 84 ASP A C 1
ATOM 675 O O . ASP A 1 84 ? 22.691 1.239 -20.573 1.00 81.06 84 ASP A O 1
ATOM 679 N N . GLY A 1 85 ? 22.181 0.665 -18.461 1.00 79.94 85 GLY A N 1
ATOM 680 C CA . GLY A 1 85 ? 20.873 0.082 -18.752 1.00 79.94 85 GLY A CA 1
ATOM 681 C C . GLY A 1 85 ? 19.780 1.126 -18.995 1.00 79.94 85 GLY A C 1
ATOM 682 O O . GLY A 1 85 ? 20.025 2.323 -19.108 1.00 79.94 85 GLY A O 1
ATOM 683 N N . GLU A 1 86 ? 18.522 0.688 -19.029 1.00 86.75 86 GLU A N 1
ATOM 684 C CA . GLU A 1 86 ? 17.382 1.611 -19.067 1.00 86.75 86 GLU A CA 1
ATOM 685 C C . GLU A 1 86 ? 17.052 2.161 -17.673 1.00 86.75 86 GLU A C 1
ATOM 687 O O . GLU A 1 86 ? 17.198 1.475 -16.656 1.00 86.75 86 GLU A O 1
ATOM 692 N N . PHE A 1 87 ? 16.570 3.407 -17.617 1.00 89.38 87 PHE A N 1
ATOM 693 C CA . PHE A 1 87 ? 16.149 4.010 -16.356 1.00 89.38 87 PHE A CA 1
ATOM 694 C C . PHE A 1 87 ? 14.946 3.243 -15.776 1.00 89.38 87 PHE A C 1
ATOM 696 O O . PHE A 1 87 ? 13.940 3.067 -16.471 1.00 89.38 87 PHE A O 1
ATOM 703 N N . PRO A 1 88 ? 14.998 2.802 -14.507 1.00 90.88 88 PRO A N 1
ATOM 704 C CA . PRO A 1 88 ? 13.956 1.951 -13.957 1.00 90.88 88 PRO A CA 1
ATOM 705 C C . PRO A 1 88 ? 12.627 2.683 -13.773 1.00 90.88 88 PRO A C 1
ATOM 707 O O . PRO A 1 88 ? 12.569 3.842 -13.363 1.00 90.88 88 PRO A O 1
ATOM 710 N N . LEU A 1 89 ? 11.529 1.965 -14.006 1.00 90.88 89 LEU A N 1
ATOM 711 C CA . LEU A 1 89 ? 10.180 2.457 -13.739 1.00 90.88 89 LEU A CA 1
ATOM 712 C C . LEU A 1 89 ? 9.820 2.299 -12.259 1.00 90.88 89 LEU A C 1
ATOM 714 O O . LEU A 1 89 ? 10.021 1.239 -11.661 1.00 90.88 89 LEU A O 1
ATOM 718 N N . PHE A 1 90 ? 9.226 3.346 -11.687 1.00 92.50 90 PHE A N 1
ATOM 719 C CA . PHE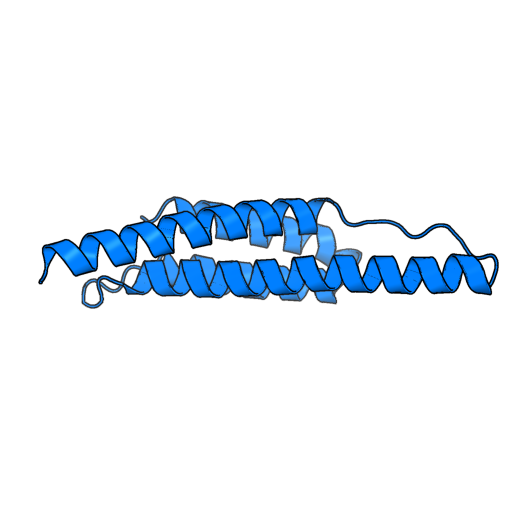 A 1 90 ? 8.765 3.360 -10.303 1.00 92.50 90 PHE A CA 1
ATOM 720 C C . PHE A 1 90 ? 7.253 3.136 -10.206 1.00 92.50 90 PHE A C 1
ATOM 722 O O . PHE A 1 90 ? 6.466 3.859 -10.824 1.00 92.50 90 PHE A O 1
ATOM 729 N N . ASN A 1 91 ? 6.815 2.176 -9.389 1.00 93.50 91 ASN A N 1
ATOM 730 C CA . ASN A 1 91 ? 5.392 1.913 -9.173 1.00 93.50 91 ASN A CA 1
ATOM 731 C C . ASN A 1 91 ? 4.784 2.861 -8.128 1.00 93.50 91 ASN A C 1
ATOM 733 O O . ASN A 1 91 ? 4.503 2.480 -6.987 1.00 93.50 91 ASN A O 1
ATOM 737 N N . TYR A 1 92 ? 4.490 4.094 -8.542 1.00 94.56 92 TYR A N 1
ATOM 738 C CA . TYR A 1 92 ? 3.810 5.086 -7.700 1.00 94.56 92 TYR A CA 1
ATOM 739 C C . TYR A 1 92 ? 2.522 4.587 -7.013 1.00 94.56 92 TYR A C 1
ATOM 741 O O . TYR A 1 92 ? 2.338 4.918 -5.836 1.00 94.56 92 TYR A O 1
ATOM 749 N N . PRO A 1 93 ? 1.641 3.783 -7.653 1.00 95.69 93 PRO A N 1
ATOM 750 C CA . PRO A 1 93 ? 0.420 3.305 -7.000 1.00 95.69 93 PRO A CA 1
ATOM 751 C C . PRO A 1 93 ? 0.680 2.526 -5.704 1.00 95.69 93 PRO A C 1
ATOM 753 O O . PRO A 1 93 ? -0.066 2.680 -4.737 1.00 95.69 93 PRO A O 1
ATOM 756 N N . ILE A 1 94 ? 1.767 1.747 -5.649 1.00 95.50 94 ILE A N 1
ATOM 757 C CA . ILE A 1 94 ? 2.139 0.943 -4.475 1.00 95.50 94 ILE A CA 1
ATOM 758 C C . ILE A 1 94 ? 2.531 1.852 -3.309 1.00 95.50 94 ILE A C 1
ATOM 760 O O . ILE A 1 94 ? 2.094 1.646 -2.176 1.00 95.50 94 ILE A O 1
ATOM 764 N N . ILE A 1 95 ? 3.301 2.904 -3.590 1.00 96.88 95 ILE A N 1
ATOM 765 C CA . ILE A 1 95 ? 3.725 3.871 -2.574 1.00 96.88 95 ILE A CA 1
ATOM 766 C C . ILE A 1 95 ? 2.538 4.660 -2.037 1.00 96.88 95 ILE A C 1
ATOM 768 O O . ILE A 1 95 ? 2.388 4.791 -0.822 1.00 96.88 95 ILE A O 1
ATOM 772 N N . IL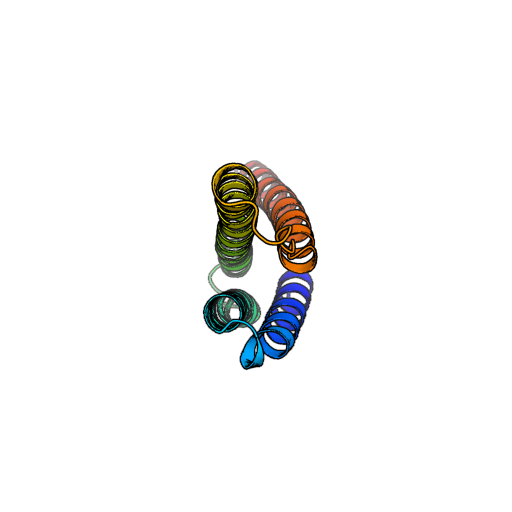E A 1 96 ? 1.662 5.140 -2.922 1.00 96.38 96 ILE A N 1
ATOM 773 C CA . ILE A 1 96 ? 0.444 5.858 -2.527 1.00 96.38 96 ILE A CA 1
ATOM 774 C C . ILE A 1 96 ? -0.411 4.969 -1.614 1.00 96.38 96 ILE A C 1
ATOM 776 O O . ILE A 1 96 ? -0.838 5.403 -0.541 1.00 96.38 96 ILE A O 1
ATOM 780 N N . TYR A 1 97 ? -0.597 3.702 -1.988 1.00 96.00 97 TYR A N 1
ATOM 781 C CA . TYR A 1 97 ? -1.329 2.730 -1.180 1.00 96.00 97 TYR A CA 1
ATOM 782 C C . TYR A 1 97 ? -0.681 2.490 0.196 1.00 96.00 97 TYR A C 1
ATOM 784 O O . TYR A 1 97 ? -1.376 2.429 1.219 1.00 96.00 97 TYR A O 1
ATOM 792 N N . GLY A 1 98 ? 0.651 2.412 0.249 1.00 96.56 98 GLY A N 1
ATOM 793 C CA . GLY A 1 98 ? 1.423 2.318 1.489 1.00 96.56 98 GLY A CA 1
ATOM 794 C C . GLY A 1 98 ? 1.239 3.531 2.407 1.00 96.56 98 GLY A C 1
ATOM 795 O O . GLY A 1 98 ? 0.987 3.366 3.601 1.00 96.56 98 GLY A O 1
ATOM 796 N N . VAL A 1 99 ? 1.281 4.753 1.866 1.00 97.06 99 VAL A N 1
ATOM 797 C CA . VAL A 1 99 ? 1.092 6.002 2.633 1.00 97.06 99 VAL A CA 1
ATOM 798 C C . VAL A 1 99 ? -0.325 6.109 3.207 1.00 97.06 99 VAL A 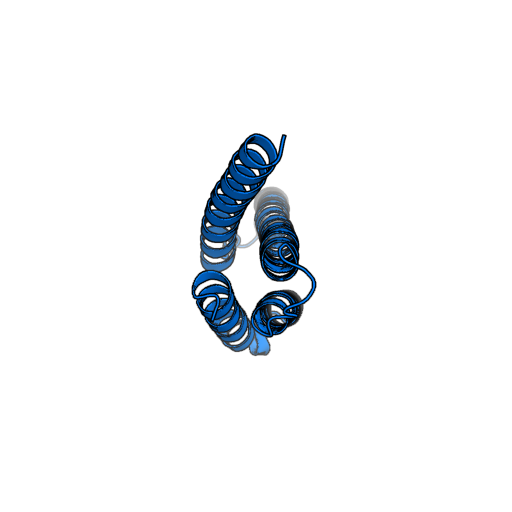C 1
ATOM 800 O O . VAL A 1 99 ? -0.503 6.472 4.378 1.00 97.06 99 VAL A O 1
ATOM 803 N N . ILE A 1 100 ? -1.342 5.741 2.422 1.00 96.19 100 ILE A N 1
ATOM 804 C CA . ILE A 1 100 ? -2.733 5.675 2.897 1.00 96.19 100 ILE A CA 1
ATOM 805 C C . ILE A 1 100 ? -2.840 4.660 4.043 1.00 96.19 100 ILE A C 1
ATOM 807 O O . ILE A 1 100 ? -3.376 4.973 5.111 1.00 96.19 100 ILE A O 1
ATOM 811 N N . SER A 1 101 ? -2.261 3.472 3.859 1.00 95.56 101 SER A N 1
ATOM 812 C CA . SER A 1 101 ? -2.248 2.408 4.870 1.00 95.56 101 SER A CA 1
ATOM 813 C C . SER A 1 101 ? -1.562 2.846 6.168 1.00 95.56 101 SER A C 1
ATOM 815 O O . SER A 1 101 ? -2.083 2.604 7.256 1.00 95.56 101 SER A O 1
ATOM 817 N N . TYR A 1 102 ? -0.440 3.561 6.074 1.00 96.44 102 TYR A N 1
ATOM 818 C CA . TYR A 1 102 ? 0.269 4.120 7.227 1.00 96.44 102 TYR A CA 1
ATOM 819 C C . TYR A 1 102 ? -0.578 5.117 8.021 1.00 96.44 102 TYR A C 1
ATOM 821 O O . TYR A 1 102 ? -0.605 5.094 9.256 1.00 96.44 102 TYR A O 1
ATOM 829 N N . THR A 1 103 ? -1.291 5.990 7.311 1.00 95.88 103 THR A N 1
ATOM 830 C CA . THR A 1 103 ? -2.181 6.977 7.929 1.00 95.88 103 THR A CA 1
ATOM 831 C C . THR A 1 103 ? -3.291 6.277 8.708 1.00 95.88 103 THR A C 1
ATOM 833 O O . THR A 1 103 ? -3.525 6.592 9.877 1.00 95.88 103 THR A O 1
ATOM 836 N N . LEU A 1 104 ? -3.912 5.260 8.104 1.00 93.69 104 LEU A N 1
ATOM 837 C CA . LEU A 1 104 ? -4.938 4.453 8.763 1.00 93.69 104 LEU A CA 1
ATOM 838 C C . LEU A 1 104 ? -4.394 3.694 9.977 1.00 93.69 104 LEU A C 1
ATOM 840 O O . LEU A 1 104 ? -5.046 3.686 11.021 1.00 93.69 104 LEU A O 1
ATOM 844 N N . PHE A 1 105 ? -3.194 3.119 9.876 1.00 95.12 105 PHE A N 1
ATOM 845 C CA . PHE A 1 105 ? -2.527 2.454 10.995 1.00 95.12 105 PHE A CA 1
ATOM 846 C C . PHE A 1 105 ? -2.362 3.398 12.193 1.00 95.12 105 PHE A C 1
ATOM 848 O O . PHE A 1 105 ? -2.759 3.059 13.308 1.00 95.12 105 PHE A O 1
ATOM 855 N N . LYS A 1 106 ? -1.845 4.615 11.973 1.00 96.00 106 LYS A N 1
ATOM 856 C CA . LYS A 1 106 ? -1.683 5.618 13.040 1.00 96.00 106 LYS A CA 1
ATOM 857 C C . LYS A 1 106 ? -3.007 5.989 13.699 1.00 96.00 106 LYS A C 1
ATOM 859 O O . LYS A 1 106 ? -3.083 6.060 14.926 1.00 96.00 106 LYS A O 1
ATOM 864 N N . MET A 1 107 ? -4.038 6.232 12.892 1.00 93.56 107 MET A N 1
ATOM 865 C CA . MET A 1 107 ? -5.369 6.579 13.391 1.00 93.56 107 MET A CA 1
ATOM 866 C C . MET A 1 107 ? -5.957 5.457 14.250 1.00 93.56 107 MET A C 1
ATOM 868 O O . MET A 1 107 ? -6.505 5.724 15.318 1.00 93.56 107 MET A O 1
ATOM 872 N N . GLU A 1 108 ? -5.822 4.206 13.811 1.00 93.00 108 GLU A N 1
ATOM 873 C CA . GLU A 1 108 ? -6.364 3.051 14.526 1.00 93.00 108 GLU A CA 1
ATOM 874 C C . GLU A 1 108 ? -5.597 2.773 15.822 1.00 93.00 108 GLU A C 1
ATOM 876 O O . GLU A 1 108 ? -6.211 2.560 16.865 1.00 93.00 108 GLU A O 1
ATOM 881 N N . MET A 1 109 ? -4.265 2.875 15.799 1.00 93.25 109 MET A N 1
ATOM 882 C CA . MET A 1 109 ? -3.439 2.759 17.005 1.00 93.25 109 MET A CA 1
ATOM 883 C C . MET A 1 109 ? -3.800 3.817 18.051 1.00 93.25 109 MET A C 1
ATOM 885 O O . MET A 1 109 ? -3.896 3.504 19.240 1.00 93.25 109 MET A O 1
ATOM 889 N N . LYS A 1 110 ? -4.048 5.061 17.618 1.00 92.69 110 LYS A N 1
ATOM 890 C CA . LYS A 1 110 ? -4.526 6.125 18.506 1.00 92.69 110 LYS A CA 1
ATOM 891 C C . LYS A 1 110 ? -5.896 5.778 19.097 1.00 92.69 110 LYS A C 1
ATOM 893 O O . LYS A 1 110 ? -6.046 5.812 20.313 1.00 92.69 110 LYS A O 1
ATOM 898 N N . ALA A 1 111 ? -6.852 5.362 18.265 1.00 89.50 111 ALA A N 1
ATOM 899 C CA . ALA A 1 111 ? -8.194 4.996 18.718 1.00 89.50 111 ALA A CA 1
ATOM 900 C C . ALA A 1 111 ? -8.186 3.841 19.738 1.00 89.50 111 ALA A C 1
ATOM 902 O O . ALA A 1 111 ? -8.925 3.874 20.721 1.00 89.50 111 ALA A O 1
ATOM 903 N N . LEU A 1 112 ? -7.325 2.835 19.543 1.00 89.31 112 LEU A N 1
ATOM 904 C CA . LEU A 1 112 ? -7.154 1.735 20.496 1.00 89.31 112 LEU A CA 1
ATOM 905 C C . LEU A 1 112 ? -6.566 2.208 21.830 1.00 89.31 112 LEU A C 1
ATOM 907 O O . LEU A 1 112 ? -7.014 1.761 22.887 1.00 89.31 112 LEU A O 1
ATOM 911 N N . LYS A 1 113 ? -5.588 3.119 21.791 1.00 89.94 113 LYS A N 1
ATOM 912 C CA . LYS A 1 113 ? -4.988 3.705 22.995 1.00 89.94 113 LYS A CA 1
ATOM 913 C C . LYS A 1 113 ? -6.005 4.533 23.782 1.00 89.94 113 LYS A C 1
ATOM 915 O O . LYS A 1 113 ? -6.124 4.344 24.989 1.00 89.94 113 LYS A O 1
ATOM 920 N N . ASP A 1 114 ? -6.767 5.382 23.098 1.00 89.75 114 ASP A N 1
ATOM 921 C CA . ASP A 1 114 ? -7.791 6.225 23.722 1.00 89.75 114 ASP A CA 1
ATOM 922 C C . ASP A 1 114 ? -8.870 5.364 24.391 1.00 89.75 114 ASP A C 1
ATOM 924 O O . ASP A 1 114 ? -9.255 5.615 25.531 1.00 89.75 114 ASP A O 1
ATOM 928 N N . LYS A 1 115 ? -9.290 4.276 23.734 1.00 86.06 115 LYS A N 1
ATOM 929 C CA . LYS A 1 115 ? -10.273 3.346 24.297 1.00 86.06 115 LYS A CA 1
ATOM 930 C C . LYS A 1 115 ? -9.739 2.570 25.503 1.00 86.06 115 LYS A C 1
ATOM 932 O O . LYS A 1 115 ? -10.479 2.359 26.456 1.00 86.06 115 LYS A O 1
ATOM 937 N N . LYS A 1 116 ? -8.462 2.169 25.500 1.00 82.12 116 LYS A N 1
ATOM 938 C CA . LYS A 1 116 ? -7.821 1.534 26.666 1.00 82.12 116 LYS A CA 1
ATOM 939 C C . LYS A 1 116 ? -7.831 2.463 27.886 1.00 82.12 116 LYS A C 1
ATOM 941 O O . LYS A 1 116 ? -8.101 2.002 28.986 1.00 82.12 116 LYS A O 1
ATOM 946 N N . ASN A 1 117 ? -7.589 3.757 27.680 1.00 81.12 117 ASN A N 1
ATOM 947 C CA . ASN A 1 117 ? -7.582 4.759 28.750 1.00 81.12 117 ASN A CA 1
ATOM 948 C C . ASN A 1 117 ? -8.977 5.088 29.312 1.00 81.12 117 ASN A C 1
ATOM 950 O O . ASN A 1 117 ? -9.053 5.730 30.346 1.00 81.12 117 ASN A O 1
ATOM 954 N N . GLN A 1 118 ? -10.064 4.706 28.631 1.00 76.25 118 GLN A N 1
ATOM 955 C CA . GLN A 1 118 ? -11.440 4.882 29.122 1.00 76.25 118 GLN A CA 1
ATOM 956 C C . GLN A 1 118 ? -11.950 3.680 29.931 1.00 76.25 118 GLN A C 1
ATOM 958 O O . GLN A 1 118 ? -12.990 3.776 30.574 1.00 76.25 118 GLN A O 1
ATOM 963 N N . ILE A 1 119 ? -11.275 2.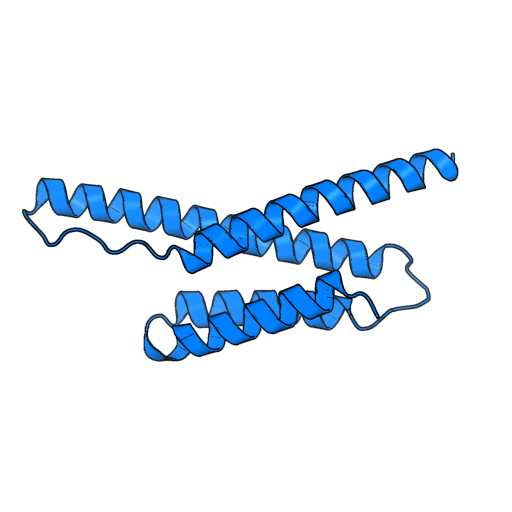531 29.825 1.00 75.00 119 ILE A N 1
ATOM 964 C CA . ILE A 1 119 ? -11.655 1.278 30.497 1.00 75.00 119 ILE A CA 1
ATOM 965 C C . ILE A 1 119 ? -10.862 1.094 31.807 1.00 75.00 119 ILE A C 1
ATOM 967 O O . ILE A 1 119 ? -11.307 0.355 32.683 1.00 75.00 119 ILE A O 1
ATOM 971 N N . ASN A 1 120 ? -9.717 1.773 31.932 1.00 54.91 120 ASN A N 1
ATOM 972 C CA . ASN A 1 120 ? -8.898 1.862 33.145 1.00 54.91 120 ASN A CA 1
ATOM 973 C C . ASN A 1 120 ? -9.222 3.133 33.928 1.00 54.91 120 ASN A C 1
ATOM 975 O O . ASN A 1 120 ? -9.117 3.077 35.170 1.00 54.91 120 ASN A O 1
#

Sequence (120 aa):
MNSKLTIMSIFGFALAGVYVLNDLFYAFSFLIIGFVFIWGVFKNKNIWYHSSAHLIVGAILSLVLAAYEVIRFLSNILVFIMEDGEFPLFNYPIIIYGVISYTLFKMEMKALKDKKNQIN

Secondary structure (DSSP, 8-state):
--HHHHHHHHHHHHHHHHHTTT-HHHHHHHHHHHHHHHHHHS--TT-TTHHHHHHHHHHHHHHHHHHHHHHHHHHHHHHHHHHT-PPPPP-HHHHHHHHHHHHHHHHHHHHHHHHHHHH-

pLDDT: mean 91.46, std 8.16, range [54.91, 97.88]

Foldseek 3Di:
DPPLLVVLLVLLQVQLVVCVVPPNVSNVLSNVLSVLSVVLVPDPVVDPCSNLVSLQVSLVSLLVQLVVLVVVQVVVVVVCVPPVDDRDDGDPSSNVSNVSSVVSNVVSVVVVVVVVVVVD